Protein AF-A0AAI8QDP4-F1 (afdb_monomer_lite)

Structure (mmCIF, N/CA/C/O backbone):
data_AF-A0AAI8QDP4-F1
#
_entry.id   AF-A0AAI8QDP4-F1
#
loop_
_atom_site.group_PDB
_atom_site.id
_atom_site.type_symbol
_atom_site.label_atom_id
_atom_site.label_alt_id
_atom_site.label_comp_id
_atom_site.label_asym_id
_atom_site.label_entity_id
_atom_site.label_seq_id
_atom_site.pdbx_PDB_ins_code
_atom_site.Cartn_x
_atom_site.Cartn_y
_atom_site.Cartn_z
_atom_site.occupancy
_atom_site.B_iso_or_equiv
_atom_site.auth_seq_id
_atom_site.auth_comp_id
_atom_site.auth_asym_id
_atom_site.auth_atom_id
_atom_site.pdbx_PDB_model_num
ATOM 1 N N . MET A 1 1 ? 10.928 4.960 27.909 1.00 35.09 1 MET A N 1
ATOM 2 C CA . MET A 1 1 ? 10.388 4.854 26.537 1.00 35.09 1 MET A CA 1
ATOM 3 C C . MET A 1 1 ? 11.066 5.923 25.697 1.00 35.09 1 MET A C 1
ATOM 5 O O . MET A 1 1 ? 10.882 7.095 25.992 1.00 35.09 1 MET A O 1
ATOM 9 N N . ALA A 1 2 ? 11.935 5.541 24.761 1.00 36.19 2 ALA A N 1
ATOM 10 C CA . ALA A 1 2 ? 12.646 6.492 23.906 1.00 36.19 2 ALA A CA 1
ATOM 11 C C . ALA A 1 2 ? 11.783 6.803 22.674 1.00 36.19 2 ALA A C 1
ATOM 13 O O . ALA A 1 2 ? 11.319 5.880 22.006 1.00 36.19 2 ALA A O 1
ATOM 14 N N . ALA A 1 3 ? 11.530 8.084 22.408 1.00 37.47 3 ALA A N 1
ATOM 15 C CA . ALA A 1 3 ? 10.805 8.518 21.218 1.00 37.47 3 ALA A CA 1
ATOM 16 C C . ALA A 1 3 ? 11.598 8.169 19.936 1.00 37.47 3 ALA A C 1
ATOM 18 O O . ALA A 1 3 ? 12.832 8.191 19.969 1.00 37.47 3 ALA A O 1
ATOM 19 N N . PRO A 1 4 ? 10.929 7.856 18.808 1.00 50.53 4 PRO A N 1
ATOM 20 C CA . PRO A 1 4 ? 11.607 7.625 17.535 1.00 50.53 4 PRO A CA 1
ATOM 21 C C . PRO A 1 4 ? 12.348 8.893 17.083 1.00 50.53 4 PRO A C 1
ATOM 23 O O . PRO A 1 4 ? 11.852 10.005 17.259 1.00 50.53 4 PRO A O 1
ATOM 26 N N . ALA A 1 5 ? 13.520 8.719 16.466 1.00 48.91 5 ALA A N 1
ATOM 27 C CA . ALA A 1 5 ? 14.511 9.763 16.157 1.00 48.91 5 ALA A CA 1
ATOM 28 C C . ALA A 1 5 ? 14.041 10.920 15.236 1.00 48.91 5 ALA A C 1
ATOM 30 O O . ALA A 1 5 ? 14.834 11.795 14.899 1.00 48.91 5 ALA A O 1
ATOM 31 N N . HIS A 1 6 ? 12.767 10.949 14.834 1.00 53.16 6 HIS A N 1
ATOM 32 C CA . HIS A 1 6 ? 12.191 11.933 13.911 1.00 53.16 6 HIS A CA 1
ATOM 33 C C . HIS A 1 6 ? 10.893 12.585 14.419 1.00 53.16 6 HIS A C 1
ATOM 35 O O . HIS A 1 6 ? 10.187 13.234 13.647 1.00 53.16 6 HIS A O 1
ATOM 41 N N . ALA A 1 7 ? 10.555 12.435 15.703 1.00 47.72 7 ALA A N 1
ATOM 42 C CA . ALA A 1 7 ? 9.418 13.143 16.286 1.00 47.72 7 ALA A CA 1
ATOM 43 C C . ALA A 1 7 ? 9.753 14.635 16.456 1.00 47.72 7 ALA A C 1
ATOM 45 O O . ALA A 1 7 ? 10.638 14.995 17.231 1.00 47.72 7 ALA A O 1
ATOM 46 N N . THR A 1 8 ? 9.040 15.509 15.741 1.00 53.50 8 THR A N 1
ATOM 47 C CA . THR A 1 8 ? 9.105 16.957 15.981 1.00 53.50 8 THR A CA 1
ATOM 48 C C . THR A 1 8 ? 7.956 17.332 16.907 1.00 53.50 8 THR A C 1
ATOM 50 O O . THR A 1 8 ? 6.791 17.186 16.542 1.00 53.50 8 THR A O 1
ATOM 53 N N . TYR A 1 9 ? 8.277 17.796 18.113 1.00 47.72 9 TYR A N 1
ATOM 54 C CA . TYR A 1 9 ? 7.288 18.355 19.030 1.00 47.72 9 TYR A CA 1
ATOM 55 C C . TYR A 1 9 ? 7.018 19.811 18.651 1.00 47.72 9 TYR A C 1
ATOM 57 O O . TYR A 1 9 ? 7.929 20.638 18.667 1.00 47.72 9 TYR A O 1
ATOM 65 N N . LEU A 1 10 ? 5.767 20.127 18.313 1.00 49.19 10 LEU A N 1
ATOM 66 C CA . LEU A 1 10 ? 5.303 21.508 18.200 1.00 49.19 10 LEU A CA 1
ATOM 67 C C . LEU A 1 10 ? 4.798 21.996 19.572 1.00 49.19 10 LEU A C 1
ATOM 69 O O . LEU A 1 10 ? 4.265 21.194 20.345 1.00 49.19 10 LEU A O 1
ATOM 73 N N . PRO A 1 11 ? 4.943 23.297 19.890 1.00 45.31 11 PRO A N 1
ATOM 74 C CA . PRO A 1 11 ? 4.649 23.858 21.216 1.00 45.31 11 PRO A CA 1
ATOM 75 C C . PRO A 1 11 ? 3.182 23.720 21.663 1.00 45.31 11 PRO A C 1
ATOM 77 O O . PRO A 1 11 ? 2.884 23.904 22.837 1.00 45.31 11 PRO A O 1
ATOM 80 N N . THR A 1 12 ? 2.270 23.355 20.760 1.00 51.66 12 THR A N 1
ATOM 81 C CA . THR A 1 12 ? 0.838 23.142 21.019 1.00 51.66 12 THR A CA 1
ATOM 82 C C . THR A 1 12 ? 0.459 21.714 21.438 1.00 51.66 12 THR A C 1
ATOM 84 O O . THR A 1 12 ? -0.722 21.416 21.567 1.00 51.66 12 THR A O 1
ATOM 87 N N . GLY A 1 13 ? 1.419 20.821 21.701 1.00 49.38 13 GLY A N 1
ATOM 88 C CA . GLY A 1 13 ? 1.133 19.504 22.298 1.00 49.38 13 GLY A CA 1
ATOM 89 C C . GLY A 1 13 ? 0.627 18.432 21.325 1.00 49.38 13 GLY A C 1
ATOM 90 O O . GLY A 1 13 ? 0.383 17.298 21.730 1.00 49.38 13 GLY A O 1
ATOM 91 N N . THR A 1 14 ? 0.527 18.735 20.032 1.00 55.31 14 THR A N 1
ATOM 92 C CA . THR A 1 14 ? 0.232 17.742 18.994 1.00 55.31 14 THR A CA 1
ATOM 93 C C . THR A 1 14 ? 1.506 17.008 18.590 1.00 55.31 14 THR A C 1
ATOM 95 O O . THR A 1 14 ? 2.395 17.585 17.957 1.00 55.31 14 THR A O 1
ATOM 98 N N . LEU A 1 15 ? 1.595 15.721 18.935 1.00 54.44 15 LEU A N 1
ATOM 99 C CA . LEU A 1 15 ? 2.634 14.843 18.407 1.00 54.44 15 LEU A CA 1
ATOM 100 C C . LEU A 1 15 ? 2.342 14.573 16.926 1.00 54.44 15 LEU A C 1
ATOM 102 O O . LEU A 1 15 ? 1.339 13.937 16.604 1.00 54.44 15 LEU A O 1
ATOM 106 N N . ILE A 1 16 ? 3.220 15.044 16.038 1.00 56.22 16 ILE A N 1
ATOM 107 C CA . ILE A 1 16 ? 3.176 14.710 14.613 1.00 56.22 16 ILE A CA 1
ATOM 108 C C . ILE A 1 16 ? 4.338 13.770 14.314 1.00 56.22 16 ILE A C 1
ATOM 110 O O . ILE A 1 16 ? 5.502 14.173 14.337 1.00 56.22 16 ILE A O 1
ATOM 114 N N . ASN A 1 17 ? 4.030 12.515 13.995 1.00 56.03 17 ASN A N 1
ATOM 115 C CA . ASN A 1 17 ? 5.026 11.642 13.381 1.00 56.03 17 ASN A CA 1
ATOM 116 C C . ASN A 1 17 ? 4.987 11.883 11.871 1.00 56.03 17 ASN A C 1
ATOM 118 O O . ASN A 1 17 ? 3.956 11.644 11.239 1.00 56.03 17 ASN A O 1
ATOM 122 N N . GLN A 1 18 ? 6.096 12.370 11.303 1.00 60.00 18 GLN A N 1
ATOM 123 C CA . GLN A 1 18 ? 6.259 12.503 9.857 1.00 60.00 18 GLN A CA 1
ATOM 124 C C . GLN A 1 18 ? 7.111 11.348 9.325 1.00 60.00 18 GLN A C 1
ATOM 126 O O . GLN A 1 18 ? 8.317 11.306 9.555 1.00 60.00 18 GLN A O 1
ATOM 131 N N . TRP A 1 19 ? 6.498 10.428 8.581 1.00 60.72 19 TRP A N 1
ATOM 132 C CA . TRP A 1 19 ? 7.218 9.351 7.898 1.00 60.72 19 TRP A CA 1
ATOM 133 C C . TRP A 1 19 ? 7.392 9.700 6.423 1.00 60.72 19 TRP A C 1
ATOM 135 O O . TRP A 1 19 ? 6.410 9.966 5.733 1.00 60.72 19 TRP A O 1
ATOM 145 N N . ARG A 1 20 ? 8.631 9.700 5.923 1.00 59.62 20 ARG A N 1
ATOM 146 C CA . ARG A 1 20 ? 8.933 9.931 4.502 1.00 59.62 20 ARG A CA 1
ATOM 147 C C . ARG A 1 20 ? 9.395 8.636 3.860 1.00 59.62 20 ARG A C 1
ATOM 149 O O . ARG A 1 20 ? 10.349 8.028 4.334 1.00 59.62 20 ARG A O 1
ATOM 156 N N . CYS A 1 21 ? 8.750 8.230 2.771 1.00 55.97 21 CYS A N 1
ATOM 157 C CA . CYS A 1 21 ? 9.236 7.099 1.992 1.00 55.97 21 CYS A CA 1
ATOM 158 C C . CYS A 1 21 ? 10.393 7.557 1.085 1.00 55.97 21 CYS A C 1
ATOM 160 O O . CYS A 1 21 ? 10.179 8.419 0.228 1.00 55.97 21 CYS A O 1
ATOM 162 N N . PRO A 1 22 ? 11.605 6.986 1.209 1.00 59.81 22 PRO A N 1
ATOM 163 C CA . PRO A 1 22 ? 12.749 7.377 0.384 1.00 59.81 22 PRO A CA 1
ATOM 164 C C . PRO A 1 22 ? 12.604 6.959 -1.087 1.00 59.81 22 PRO A C 1
ATOM 166 O O . PRO A 1 22 ? 13.308 7.487 -1.941 1.00 59.81 22 PRO A O 1
ATOM 169 N N . VAL A 1 23 ? 11.688 6.031 -1.388 1.00 55.84 23 VAL A N 1
ATOM 170 C CA . VAL A 1 23 ? 11.482 5.482 -2.736 1.00 55.84 23 VAL A CA 1
ATOM 171 C C . VAL A 1 23 ? 10.416 6.272 -3.496 1.00 55.84 23 VAL A C 1
ATOM 173 O O . VAL A 1 23 ? 10.692 6.793 -4.571 1.00 55.84 23 VAL A O 1
ATOM 176 N N . CYS A 1 24 ? 9.209 6.414 -2.939 1.00 62.12 24 CYS A N 1
ATOM 177 C CA . CYS A 1 24 ? 8.104 7.100 -3.621 1.00 62.12 24 CYS A CA 1
ATOM 178 C C . CYS A 1 24 ? 7.966 8.590 -3.263 1.00 62.12 24 CYS A C 1
ATOM 180 O O . CYS A 1 24 ? 7.070 9.252 -3.771 1.00 62.12 24 CYS A O 1
ATOM 182 N N . LYS A 1 25 ? 8.835 9.127 -2.394 1.00 61.50 25 LYS A N 1
ATOM 183 C CA . LYS A 1 25 ? 8.854 10.527 -1.915 1.00 61.50 25 LYS A CA 1
ATOM 184 C C . LYS A 1 25 ? 7.589 11.020 -1.198 1.00 61.50 25 LYS A C 1
ATOM 186 O O . LYS A 1 25 ? 7.559 12.172 -0.768 1.00 61.50 25 LYS A O 1
ATOM 191 N N . ASN A 1 26 ? 6.591 10.164 -0.992 1.00 51.00 26 ASN A N 1
ATOM 192 C CA . ASN A 1 26 ? 5.413 10.507 -0.202 1.00 51.00 26 ASN A CA 1
ATOM 193 C C . ASN A 1 26 ? 5.774 10.724 1.273 1.00 51.00 26 ASN A C 1
ATOM 195 O O . ASN A 1 26 ? 6.668 10.066 1.820 1.00 51.00 26 ASN A O 1
ATOM 199 N N . SER A 1 27 ? 5.047 11.636 1.919 1.00 54.97 27 SER A N 1
ATOM 200 C CA . SER A 1 27 ? 5.160 11.917 3.350 1.00 54.97 27 SER A CA 1
ATOM 201 C C . SER A 1 27 ? 3.821 11.741 4.051 1.00 54.97 27 SER A C 1
ATOM 203 O O . SER A 1 27 ? 2.824 12.305 3.610 1.00 54.97 27 SER A O 1
ATOM 205 N N . TRP A 1 28 ? 3.831 11.030 5.172 1.00 59.31 28 TRP A N 1
ATOM 206 C CA . TRP A 1 28 ? 2.661 10.760 6.006 1.00 59.31 28 TRP A CA 1
ATOM 207 C C . TRP A 1 28 ? 2.773 11.545 7.299 1.00 59.31 28 TRP A C 1
ATOM 209 O O . TRP A 1 28 ? 3.847 11.562 7.897 1.00 59.31 28 TRP A O 1
ATOM 219 N N . GLN A 1 29 ? 1.684 12.181 7.719 1.00 59.72 29 GLN A N 1
ATOM 220 C CA . GLN A 1 29 ? 1.579 12.864 9.005 1.00 59.72 29 GLN A CA 1
ATOM 221 C C . GLN A 1 29 ? 0.522 12.135 9.830 1.00 59.72 29 GLN A C 1
ATOM 223 O O . GLN A 1 29 ? -0.593 11.941 9.356 1.00 59.72 29 GLN A O 1
ATOM 228 N N . THR A 1 30 ? 0.857 11.717 11.047 1.00 55.28 30 THR A N 1
ATOM 229 C CA . THR A 1 30 ? -0.148 11.246 12.010 1.00 55.28 30 THR A CA 1
ATOM 230 C C . THR A 1 30 ? -0.267 12.286 13.112 1.00 55.28 30 THR A C 1
ATOM 232 O O . THR A 1 30 ? 0.720 12.497 13.817 1.00 55.28 30 THR A O 1
ATOM 235 N N . SER A 1 31 ? -1.427 12.926 13.258 1.00 54.66 31 SER A N 1
ATOM 236 C CA . SER A 1 31 ? -1.755 13.730 14.438 1.00 54.66 31 SER A CA 1
ATOM 237 C C . SER A 1 31 ? -2.416 12.850 15.503 1.00 54.66 31 SER A C 1
ATOM 239 O O . SER A 1 31 ? -3.024 11.826 15.194 1.00 54.66 31 SER A O 1
ATOM 241 N N . ALA A 1 32 ? -2.264 13.233 16.769 1.00 50.91 32 ALA A N 1
ATOM 242 C CA . ALA A 1 32 ? -2.901 12.579 17.912 1.00 50.91 32 ALA A CA 1
ATOM 243 C C . ALA A 1 32 ? -4.228 13.256 18.321 1.00 50.91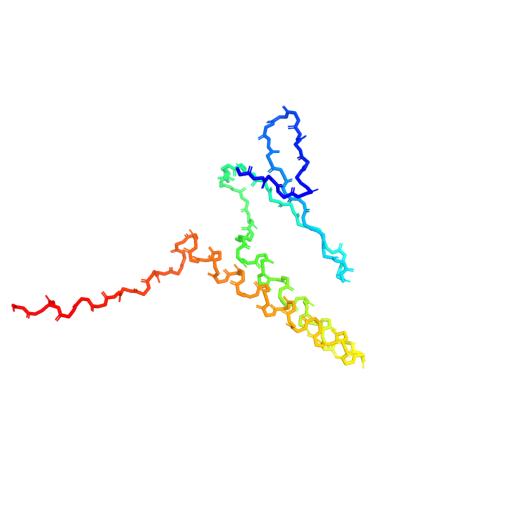 32 ALA A C 1
ATOM 245 O O . ALA A 1 32 ? -4.616 13.178 19.484 1.00 50.91 32 ALA A O 1
ATOM 246 N N . GLU A 1 33 ? -4.901 13.967 17.409 1.00 53.00 33 GLU A N 1
ATOM 247 C CA . GLU A 1 33 ? -6.199 14.577 17.724 1.00 53.00 33 GLU A CA 1
ATOM 248 C C . GLU A 1 33 ? -7.318 13.521 17.711 1.00 53.00 33 GLU A C 1
ATOM 250 O O . GLU A 1 33 ? -7.323 12.652 16.834 1.00 53.00 33 GLU A O 1
ATOM 255 N N . PRO A 1 34 ? -8.281 13.573 18.653 1.00 48.38 34 PRO A N 1
ATOM 256 C CA . PRO A 1 34 ? -9.500 12.786 18.543 1.00 48.38 34 PRO A CA 1
ATOM 257 C C . PRO A 1 34 ? -10.267 13.280 17.314 1.00 48.38 34 PRO A C 1
ATOM 259 O O . PRO A 1 34 ? -10.617 14.456 17.228 1.00 48.38 34 PRO A O 1
ATOM 262 N N . ALA A 1 35 ? -10.477 12.390 16.345 1.00 53.22 35 ALA A N 1
ATOM 263 C CA . ALA A 1 35 ? -11.135 12.711 15.087 1.00 53.22 35 ALA A CA 1
ATOM 264 C C . ALA A 1 35 ? -12.496 13.385 15.342 1.00 53.22 35 ALA A C 1
ATOM 266 O O . ALA A 1 35 ? -13.413 12.761 15.876 1.00 53.22 35 ALA A O 1
ATOM 267 N N . ASN A 1 36 ? -12.629 14.661 14.968 1.00 51.41 36 ASN A N 1
ATOM 268 C CA . ASN A 1 36 ? -13.928 15.315 14.897 1.00 51.41 36 ASN A CA 1
ATOM 269 C C . ASN A 1 36 ? -14.596 14.895 13.583 1.00 51.41 36 ASN A C 1
ATOM 271 O O . ASN A 1 36 ? -14.168 15.270 12.490 1.00 51.41 36 ASN A O 1
ATOM 275 N N . SER A 1 37 ? -15.609 14.050 13.722 1.00 54.94 37 SER A N 1
ATOM 276 C CA . SER A 1 37 ? -16.386 13.418 12.664 1.00 54.94 37 SER A CA 1
ATOM 277 C C . SER A 1 37 ? -17.178 14.430 11.835 1.00 54.94 37 SER A C 1
ATOM 279 O O . SER A 1 37 ? -18.301 14.735 12.203 1.00 54.94 37 SER A O 1
ATOM 281 N N . THR A 1 38 ? -16.639 14.911 10.712 1.00 47.81 38 THR A N 1
ATOM 282 C CA . THR A 1 38 ? -17.408 15.338 9.518 1.00 47.81 38 THR A CA 1
ATOM 283 C C . THR A 1 38 ? -16.450 15.749 8.402 1.00 47.81 38 THR A C 1
ATOM 285 O O . THR A 1 38 ? -16.357 16.916 8.034 1.00 47.81 38 THR A O 1
ATOM 288 N N . ASP A 1 39 ? -15.735 14.789 7.839 1.00 45.34 39 ASP A N 1
ATOM 289 C CA . ASP A 1 39 ? -15.309 14.899 6.452 1.00 45.34 39 ASP A CA 1
ATOM 290 C C . ASP A 1 39 ? -15.258 13.485 5.890 1.00 45.34 39 ASP A C 1
ATOM 292 O O . ASP A 1 39 ? -15.078 12.522 6.636 1.00 45.34 39 ASP A O 1
ATOM 296 N N . SER A 1 40 ? -15.431 13.352 4.587 1.00 49.66 40 SER A N 1
ATOM 297 C CA . SER A 1 40 ? -15.186 12.135 3.811 1.00 49.66 40 SER A CA 1
ATOM 298 C C . SER A 1 40 ? -13.698 11.730 3.838 1.00 49.66 40 SER A C 1
ATOM 300 O O . SER A 1 40 ? -13.083 11.488 2.802 1.00 49.66 40 SER A O 1
ATOM 302 N N . GLN A 1 41 ? -13.086 11.699 5.024 1.00 60.03 41 GLN A N 1
ATOM 303 C CA . GLN A 1 41 ? -11.767 11.146 5.249 1.00 60.03 41 GLN A CA 1
ATOM 304 C C . GLN A 1 41 ? -11.860 9.638 5.086 1.00 60.03 41 GLN A C 1
ATOM 306 O O . GLN A 1 41 ? -12.550 8.950 5.839 1.00 60.03 41 GLN A O 1
ATOM 311 N N . LEU A 1 42 ? -11.142 9.138 4.084 1.00 62.94 42 LEU 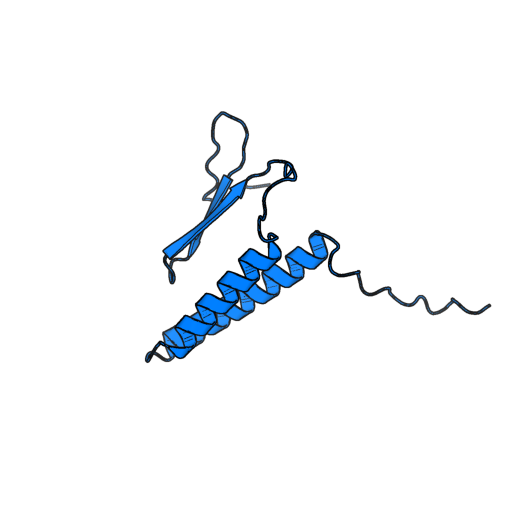A N 1
ATOM 312 C CA . LEU A 1 42 ? -10.786 7.732 4.001 1.00 62.94 42 LEU A CA 1
ATOM 313 C C . LEU A 1 42 ? -10.240 7.286 5.358 1.00 62.94 42 LEU A C 1
ATOM 315 O O . LEU A 1 42 ? -9.475 8.012 6.001 1.00 62.94 42 LEU A O 1
ATOM 319 N N . SER A 1 43 ? -10.647 6.099 5.801 1.00 83.62 43 SER A N 1
ATOM 320 C CA . SER A 1 43 ? -10.151 5.568 7.064 1.00 83.62 43 SER A CA 1
ATOM 321 C C . SER A 1 43 ? -8.625 5.445 7.018 1.00 83.62 43 SER A C 1
ATOM 323 O O . SER A 1 43 ? -7.990 5.395 5.955 1.00 83.62 43 SER A O 1
ATOM 325 N N . ARG A 1 44 ? -7.989 5.383 8.189 1.00 84.50 44 ARG A N 1
ATOM 326 C CA . ARG A 1 44 ? -6.534 5.224 8.252 1.00 84.50 44 ARG A CA 1
ATOM 327 C C . ARG A 1 44 ? -6.073 3.960 7.518 1.00 84.50 44 ARG A C 1
ATOM 329 O O . ARG A 1 44 ? -5.022 3.986 6.880 1.00 84.50 44 ARG A O 1
ATOM 336 N N . SER A 1 45 ? -6.854 2.884 7.563 1.00 85.94 45 SER A N 1
ATOM 337 C CA . SER A 1 45 ? -6.565 1.650 6.835 1.00 85.94 45 SER A CA 1
ATOM 338 C C . SER A 1 45 ? -6.751 1.801 5.319 1.00 85.94 45 SER A C 1
ATOM 340 O O . SER A 1 45 ? -5.928 1.289 4.557 1.00 85.94 45 SER A O 1
ATOM 342 N N . ASP A 1 46 ? -7.725 2.586 4.854 1.00 87.94 46 ASP A N 1
ATOM 343 C CA . ASP A 1 46 ? -7.891 2.914 3.429 1.00 87.94 46 ASP A CA 1
ATOM 344 C C . ASP A 1 46 ? -6.693 3.686 2.861 1.00 87.94 46 ASP A C 1
ATOM 346 O O . ASP A 1 46 ? -6.220 3.394 1.759 1.00 87.94 46 ASP A O 1
ATOM 350 N N . HIS A 1 47 ? -6.137 4.633 3.620 1.00 87.06 47 HIS A N 1
ATOM 351 C CA . HIS A 1 47 ? -4.910 5.330 3.223 1.00 87.06 47 HIS A CA 1
ATOM 352 C C . HIS A 1 47 ? -3.718 4.373 3.072 1.00 87.06 47 HIS A C 1
ATOM 354 O O . HIS A 1 47 ? -2.934 4.490 2.126 1.00 87.06 47 HIS A O 1
ATOM 360 N N . LEU A 1 48 ? -3.590 3.395 3.972 1.00 90.12 48 LEU A N 1
ATOM 361 C CA . LEU A 1 48 ? -2.544 2.372 3.904 1.00 90.12 48 LEU A CA 1
ATOM 362 C C . LEU A 1 48 ? -2.742 1.454 2.682 1.00 90.12 48 LEU A C 1
ATOM 364 O O . LEU A 1 48 ? -1.781 1.172 1.965 1.00 90.12 48 LEU A O 1
ATOM 368 N N . ARG A 1 49 ? -3.986 1.072 2.365 1.00 92.25 49 ARG A N 1
ATOM 369 C CA . ARG A 1 49 ? -4.323 0.313 1.144 1.00 92.25 49 ARG A CA 1
ATOM 370 C C . ARG A 1 49 ? -4.007 1.081 -0.133 1.00 92.25 49 ARG A C 1
ATOM 372 O O . ARG A 1 49 ? -3.473 0.504 -1.080 1.00 92.25 49 ARG A O 1
ATOM 379 N N . ASN A 1 50 ? -4.280 2.383 -0.160 1.00 91.19 50 ASN A N 1
ATOM 380 C CA . ASN A 1 50 ? -3.942 3.237 -1.296 1.00 91.19 50 ASN A CA 1
ATOM 381 C C . ASN A 1 50 ? -2.421 3.239 -1.562 1.00 91.19 50 ASN A C 1
ATOM 383 O O . ASN A 1 50 ? -1.983 3.089 -2.704 1.00 91.19 50 ASN A O 1
ATOM 387 N N . ASN A 1 51 ? -1.608 3.281 -0.502 1.00 88.81 51 ASN A N 1
ATOM 388 C CA . ASN A 1 51 ? -0.151 3.182 -0.618 1.00 88.81 51 ASN A CA 1
ATOM 389 C C . ASN A 1 51 ? 0.324 1.857 -1.174 1.00 88.81 51 ASN A C 1
ATOM 391 O O . ASN A 1 51 ? 1.222 1.842 -2.020 1.00 88.81 51 ASN A O 1
ATOM 395 N N . ALA A 1 52 ? -0.280 0.762 -0.716 1.00 93.12 52 ALA A N 1
ATOM 396 C CA . ALA A 1 52 ? -0.004 -0.544 -1.280 1.00 93.12 52 ALA A CA 1
ATOM 397 C C . ALA A 1 52 ? -0.283 -0.549 -2.787 1.00 93.12 52 ALA A C 1
ATOM 399 O O . ALA A 1 52 ? 0.606 -0.885 -3.568 1.00 93.12 52 ALA A O 1
ATOM 400 N N . GLY A 1 53 ? -1.462 -0.072 -3.198 1.00 89.56 53 GLY A N 1
ATOM 401 C CA . GLY A 1 53 ? -1.846 0.040 -4.606 1.00 89.56 53 GLY A CA 1
ATOM 402 C C . GLY A 1 53 ? -0.839 0.836 -5.438 1.00 89.56 53 GLY A C 1
ATOM 403 O O . GLY A 1 53 ? -0.400 0.368 -6.484 1.00 89.56 53 GLY A O 1
ATOM 404 N N . HIS A 1 54 ? -0.389 1.995 -4.954 1.00 92.25 54 HIS A N 1
ATOM 405 C CA . HIS A 1 54 ? 0.635 2.783 -5.647 1.00 92.25 54 HIS A CA 1
ATOM 406 C C . HIS A 1 54 ? 1.980 2.059 -5.770 1.00 92.25 54 HIS A C 1
ATOM 408 O O . HIS A 1 54 ? 2.609 2.124 -6.828 1.00 92.25 54 HIS A O 1
ATOM 414 N N . CYS A 1 55 ? 2.425 1.354 -4.726 1.00 89.25 55 CYS A N 1
ATOM 415 C CA . CYS A 1 55 ? 3.661 0.571 -4.786 1.00 89.25 55 CYS A CA 1
ATOM 416 C C . CYS A 1 55 ? 3.563 -0.535 -5.842 1.00 89.25 55 CYS A C 1
ATOM 418 O O . CYS A 1 55 ? 4.493 -0.705 -6.627 1.00 89.25 55 CYS A O 1
ATOM 420 N N . LEU A 1 56 ? 2.423 -1.225 -5.910 1.00 89.69 56 LEU A N 1
ATOM 421 C CA . LEU A 1 56 ? 2.173 -2.270 -6.901 1.00 89.69 56 LEU A CA 1
ATOM 422 C C . LEU A 1 56 ? 2.062 -1.690 -8.320 1.00 89.69 56 LEU A C 1
ATOM 424 O O . LEU A 1 56 ? 2.606 -2.262 -9.257 1.00 89.69 56 LEU A O 1
ATOM 428 N N . THR A 1 57 ? 1.450 -0.521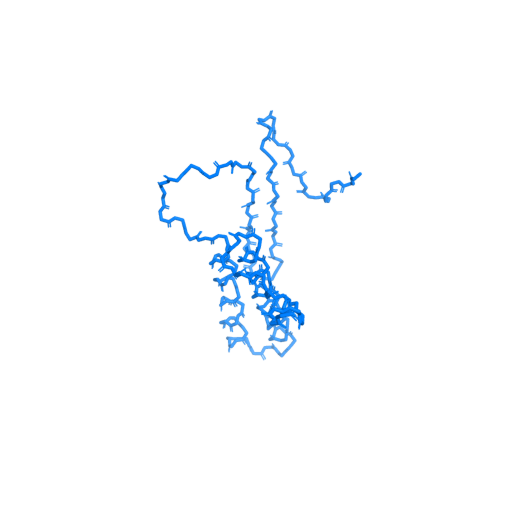 -8.515 1.00 91.62 57 THR A N 1
ATOM 429 C CA . THR A 1 57 ? 1.448 0.147 -9.831 1.00 91.62 57 THR A CA 1
ATOM 430 C C . THR A 1 57 ? 2.869 0.477 -10.295 1.00 91.62 57 THR A C 1
ATOM 432 O O . THR A 1 57 ? 3.225 0.211 -11.443 1.00 91.62 57 THR A O 1
ATOM 435 N N . LEU A 1 58 ? 3.712 1.009 -9.402 1.00 91.56 58 LEU A N 1
ATOM 436 C CA . LEU A 1 58 ? 5.116 1.295 -9.711 1.00 91.56 58 LEU A CA 1
ATOM 437 C C . LEU A 1 58 ? 5.928 0.014 -9.960 1.00 91.56 58 LEU A C 1
ATOM 439 O O . LEU A 1 58 ? 6.813 0.016 -10.814 1.00 91.56 58 LEU A O 1
ATOM 443 N N . GLU A 1 59 ? 5.634 -1.075 -9.240 1.00 92.69 59 GLU A N 1
ATOM 444 C CA . GLU A 1 59 ? 6.241 -2.396 -9.459 1.00 92.69 59 GLU A CA 1
ATOM 445 C C . GLU A 1 59 ? 6.016 -2.857 -10.905 1.00 92.69 59 GLU A C 1
ATOM 447 O O . GLU A 1 59 ? 6.959 -3.279 -11.572 1.00 92.69 59 GLU A O 1
ATOM 452 N N . HIS A 1 60 ? 4.789 -2.731 -11.414 1.00 89.25 60 HIS A N 1
ATOM 453 C CA . HIS A 1 60 ? 4.461 -3.117 -12.788 1.00 89.25 60 HIS A CA 1
ATOM 454 C C . HIS A 1 60 ? 5.095 -2.184 -13.830 1.00 89.25 60 HIS A C 1
ATOM 456 O O . HIS A 1 60 ? 5.379 -2.614 -14.946 1.00 89.25 60 HIS A O 1
ATOM 462 N N . ALA A 1 61 ? 5.329 -0.917 -13.478 1.00 92.56 61 ALA A N 1
ATOM 463 C CA . ALA A 1 61 ? 5.892 0.082 -14.382 1.00 92.56 61 ALA A CA 1
ATOM 464 C C . ALA A 1 61 ? 7.430 0.050 -14.474 1.00 92.56 61 ALA A C 1
ATOM 466 O O . ALA A 1 61 ? 7.994 0.626 -15.405 1.00 92.56 61 ALA A O 1
ATOM 467 N N . THR A 1 62 ? 8.128 -0.580 -13.521 1.00 91.88 62 THR A N 1
ATOM 468 C CA . THR A 1 62 ? 9.597 -0.563 -13.488 1.00 91.88 62 THR A CA 1
ATOM 469 C C . THR A 1 62 ? 10.237 -1.709 -14.278 1.00 91.88 62 THR A C 1
ATOM 471 O O . THR A 1 62 ? 9.913 -2.890 -14.116 1.00 91.88 62 THR A O 1
ATOM 474 N N . ALA A 1 63 ? 11.227 -1.357 -15.101 1.00 92.38 63 ALA A N 1
ATOM 475 C CA . ALA A 1 63 ? 12.053 -2.315 -15.835 1.00 92.38 63 ALA A CA 1
ATOM 476 C C . ALA A 1 63 ? 13.153 -2.952 -14.963 1.00 92.38 63 ALA A C 1
ATOM 478 O O . ALA A 1 63 ? 13.669 -4.007 -15.317 1.00 92.38 63 ALA A O 1
ATOM 479 N N . ASP A 1 64 ? 13.498 -2.341 -13.825 1.00 96.00 64 ASP A N 1
ATO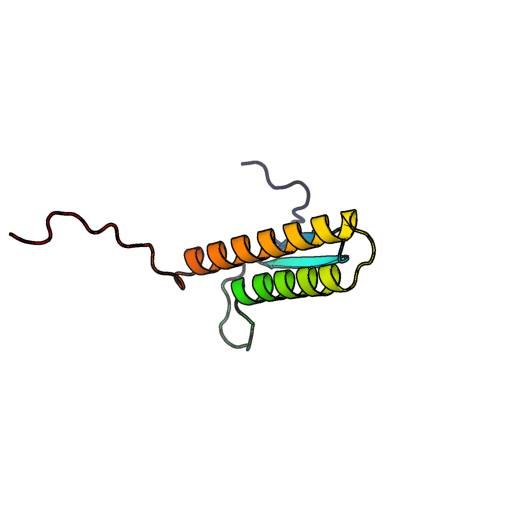M 480 C CA . ASP A 1 64 ? 14.546 -2.840 -12.931 1.00 96.00 64 ASP A CA 1
ATOM 481 C C . ASP A 1 64 ? 13.999 -3.875 -11.937 1.00 96.00 64 ASP A C 1
ATOM 483 O O . ASP A 1 64 ? 13.129 -3.577 -11.115 1.00 96.00 64 ASP A O 1
ATOM 487 N N . ASP A 1 65 ? 14.543 -5.091 -11.980 1.00 94.69 65 ASP A N 1
ATOM 488 C CA . ASP A 1 65 ? 14.086 -6.215 -11.159 1.00 94.69 65 ASP A CA 1
ATOM 489 C C . ASP A 1 65 ? 14.355 -6.013 -9.660 1.00 94.69 65 ASP A C 1
ATOM 491 O O . ASP A 1 65 ? 13.587 -6.499 -8.821 1.00 94.69 65 ASP A O 1
ATOM 495 N N . ALA A 1 66 ? 15.423 -5.297 -9.293 1.00 94.19 66 ALA A N 1
ATOM 496 C CA . ALA A 1 66 ? 15.706 -4.989 -7.892 1.00 94.19 66 ALA A CA 1
ATOM 497 C C . ALA A 1 66 ? 14.654 -4.019 -7.329 1.00 94.19 66 ALA A C 1
ATOM 499 O O . ALA A 1 66 ? 14.046 -4.287 -6.288 1.00 94.19 66 ALA A O 1
ATOM 500 N N . THR A 1 67 ? 14.370 -2.945 -8.064 1.00 92.00 67 THR A N 1
ATOM 501 C CA . THR A 1 67 ? 13.320 -1.970 -7.751 1.00 92.00 67 THR A CA 1
ATOM 502 C C . THR A 1 67 ? 11.943 -2.624 -7.739 1.00 92.00 67 THR A C 1
ATOM 504 O O . THR A 1 67 ? 11.153 -2.351 -6.839 1.00 92.00 67 THR A O 1
ATOM 507 N N . ARG A 1 68 ? 11.665 -3.550 -8.665 1.00 95.69 68 ARG A N 1
ATOM 508 C CA . ARG A 1 68 ? 10.415 -4.321 -8.681 1.00 95.69 68 ARG A CA 1
ATOM 509 C C . ARG A 1 68 ? 10.215 -5.081 -7.371 1.00 95.69 68 ARG A C 1
ATOM 511 O O . ARG A 1 68 ? 9.201 -4.913 -6.700 1.00 95.69 68 ARG A O 1
ATOM 518 N N . LYS A 1 69 ? 11.226 -5.844 -6.940 1.00 94.88 69 LYS A N 1
ATOM 519 C CA . LYS A 1 69 ? 11.190 -6.590 -5.667 1.00 94.88 69 LYS A CA 1
ATOM 520 C C . LYS A 1 69 ? 11.038 -5.670 -4.454 1.00 94.88 69 LYS A C 1
ATOM 522 O O . LYS A 1 69 ? 10.313 -6.015 -3.523 1.00 94.88 69 LYS A O 1
ATOM 527 N N . GLN A 1 70 ? 11.706 -4.518 -4.453 1.00 93.44 70 GLN A N 1
ATOM 528 C CA . GLN A 1 70 ? 11.589 -3.508 -3.397 1.00 93.44 70 GLN A CA 1
ATOM 529 C C . GLN A 1 70 ? 10.151 -2.971 -3.297 1.00 93.44 70 GLN A C 1
ATOM 531 O O . GLN A 1 70 ? 9.576 -2.943 -2.209 1.00 93.44 70 GLN A O 1
ATOM 536 N N . LEU A 1 71 ? 9.569 -2.564 -4.427 1.00 91.81 71 LEU A N 1
ATOM 537 C CA . LEU A 1 71 ? 8.215 -2.015 -4.503 1.00 91.81 71 LEU A CA 1
ATOM 538 C C . LEU A 1 71 ? 7.166 -3.048 -4.096 1.00 91.81 71 LEU A C 1
ATOM 540 O O . LEU A 1 71 ? 6.270 -2.713 -3.325 1.00 91.81 71 LEU A O 1
ATOM 544 N N . ARG A 1 72 ? 7.338 -4.309 -4.511 1.00 95.06 72 ARG A N 1
ATOM 545 C CA . ARG A 1 72 ? 6.470 -5.409 -4.082 1.00 95.06 72 ARG A CA 1
ATOM 546 C C . ARG A 1 72 ? 6.464 -5.579 -2.566 1.00 95.06 72 ARG A C 1
ATOM 548 O O . ARG A 1 72 ? 5.409 -5.514 -1.948 1.00 95.06 72 ARG A O 1
ATOM 555 N N . ARG A 1 73 ? 7.649 -5.700 -1.955 1.00 94.12 73 ARG A N 1
ATOM 556 C CA . ARG A 1 73 ? 7.791 -5.834 -0.492 1.00 94.12 73 ARG A CA 1
ATOM 557 C C . ARG A 1 73 ? 7.167 -4.663 0.255 1.00 94.12 73 ARG A C 1
ATOM 559 O O . ARG A 1 73 ? 6.579 -4.847 1.313 1.00 94.12 73 ARG A O 1
ATOM 566 N N . MET A 1 74 ? 7.314 -3.458 -0.286 1.00 92.50 74 MET A N 1
ATOM 567 C CA . MET A 1 74 ? 6.723 -2.263 0.301 1.00 92.50 74 MET A CA 1
ATOM 568 C C . MET A 1 74 ? 5.194 -2.273 0.179 1.00 92.50 74 MET A C 1
ATOM 570 O O . MET A 1 74 ? 4.518 -1.918 1.139 1.00 92.50 74 MET A O 1
ATOM 574 N N . GLY A 1 75 ? 4.650 -2.724 -0.955 1.00 91.88 75 GLY A N 1
ATOM 575 C CA . GLY A 1 75 ? 3.214 -2.939 -1.133 1.00 91.88 75 GLY A CA 1
ATOM 576 C C . GLY A 1 75 ? 2.650 -3.946 -0.132 1.00 91.88 75 GLY A C 1
ATOM 577 O O . GLY A 1 75 ? 1.699 -3.628 0.579 1.00 91.88 75 GLY A O 1
ATOM 578 N N . ASP A 1 76 ? 3.293 -5.108 -0.006 1.00 94.50 76 ASP A N 1
ATOM 579 C CA . ASP A 1 76 ? 2.905 -6.153 0.948 1.00 94.50 76 ASP A CA 1
ATOM 580 C C . ASP A 1 76 ? 2.963 -5.637 2.404 1.00 94.50 76 ASP A C 1
ATOM 582 O O . ASP A 1 76 ? 2.051 -5.878 3.196 1.00 94.50 76 ASP A O 1
ATOM 586 N N . ALA A 1 77 ? 3.993 -4.855 2.757 1.00 92.75 77 ALA A N 1
ATOM 587 C CA . ALA A 1 77 ? 4.109 -4.244 4.082 1.00 92.75 77 ALA A CA 1
ATOM 588 C C . ALA A 1 77 ? 2.968 -3.253 4.374 1.00 92.75 77 ALA A C 1
ATOM 590 O O . ALA A 1 77 ? 2.418 -3.255 5.476 1.00 92.75 77 ALA A O 1
ATOM 591 N N . TRP A 1 78 ? 2.582 -2.427 3.396 1.00 93.31 78 TRP A N 1
ATOM 592 C CA . TRP A 1 78 ? 1.456 -1.502 3.542 1.00 93.31 78 TRP A CA 1
ATOM 593 C C . TRP A 1 78 ? 0.116 -2.222 3.715 1.00 93.31 78 TRP A C 1
ATOM 595 O O . TRP A 1 78 ? -0.704 -1.764 4.511 1.00 93.31 78 TRP A O 1
ATOM 605 N N . LEU A 1 79 ? -0.095 -3.352 3.032 1.00 93.88 79 LEU A N 1
ATOM 606 C CA . LEU A 1 79 ? -1.293 -4.176 3.229 1.00 93.88 79 LEU A CA 1
ATOM 607 C C . LEU A 1 79 ? -1.356 -4.741 4.649 1.00 93.88 79 LEU A C 1
ATOM 609 O O . LEU A 1 79 ? -2.375 -4.585 5.314 1.00 93.88 79 LEU A O 1
ATOM 613 N N . SER A 1 80 ? -0.253 -5.296 5.153 1.00 93.12 80 SER A N 1
ATOM 614 C CA . SER A 1 80 ? -0.191 -5.813 6.527 1.00 93.12 80 SER A CA 1
ATOM 615 C C . SER A 1 80 ? -0.444 -4.721 7.580 1.00 93.12 80 SER A C 1
ATOM 617 O O . SER A 1 80 ? -1.131 -4.943 8.581 1.00 93.12 80 SER A O 1
ATOM 619 N N . LEU A 1 81 ? 0.055 -3.504 7.338 1.00 90.56 81 LEU A N 1
ATOM 620 C CA . LEU A 1 81 ? -0.248 -2.334 8.168 1.00 90.56 81 LEU A CA 1
ATOM 621 C C . LEU A 1 81 ? -1.737 -1.971 8.124 1.00 90.56 81 LEU A C 1
ATOM 623 O O . LEU A 1 81 ? -2.301 -1.643 9.165 1.00 90.56 81 LEU A O 1
ATOM 627 N N . ALA A 1 82 ? -2.374 -2.026 6.952 1.00 89.69 82 ALA A N 1
ATOM 628 C CA . ALA A 1 82 ? -3.802 -1.748 6.815 1.00 89.69 82 ALA A CA 1
ATOM 629 C C . ALA A 1 82 ? -4.664 -2.770 7.570 1.00 89.69 82 ALA A C 1
ATOM 631 O O . ALA A 1 82 ? -5.575 -2.376 8.290 1.00 89.69 82 ALA A O 1
ATOM 632 N N . GLU A 1 83 ? -4.336 -4.059 7.465 1.00 87.00 83 GLU A N 1
ATOM 633 C CA . GLU A 1 83 ? -5.001 -5.135 8.214 1.00 87.00 83 GLU A CA 1
ATOM 634 C C . GLU A 1 83 ? -4.852 -4.943 9.726 1.00 87.00 83 GLU A C 1
ATOM 636 O O . GLU A 1 83 ? -5.816 -5.061 10.481 1.00 87.00 83 GLU A O 1
ATOM 641 N N . THR A 1 84 ? -3.648 -4.578 10.175 1.00 88.94 84 THR A N 1
ATOM 642 C CA . THR A 1 84 ? -3.398 -4.266 11.589 1.00 88.94 84 THR A CA 1
ATOM 643 C C . THR A 1 84 ? -4.223 -3.063 12.039 1.00 88.94 84 THR A C 1
ATOM 645 O O . THR A 1 84 ? -4.757 -3.063 13.145 1.00 88.94 84 THR A O 1
ATOM 648 N N . GLN A 1 85 ? -4.351 -2.041 11.191 1.00 87.62 85 GLN A N 1
ATOM 649 C CA . GLN A 1 85 ? -5.151 -0.860 11.492 1.00 87.62 85 GLN A CA 1
ATOM 650 C C . GLN A 1 85 ? -6.641 -1.204 11.604 1.00 87.62 85 GLN A C 1
ATOM 652 O O . GLN A 1 85 ? -7.272 -0.784 12.566 1.00 87.62 85 GLN A O 1
ATOM 657 N N . ASP A 1 86 ? -7.180 -2.038 10.711 1.00 86.19 86 ASP A N 1
ATOM 658 C CA . ASP A 1 86 ? -8.566 -2.513 10.823 1.00 86.19 86 ASP A CA 1
ATOM 659 C C . ASP A 1 86 ? -8.809 -3.318 12.101 1.00 86.19 86 ASP A C 1
ATOM 661 O O . ASP A 1 86 ? -9.889 -3.241 12.688 1.00 86.19 86 ASP A O 1
ATOM 665 N N . TRP A 1 87 ? -7.825 -4.106 12.539 1.00 88.44 87 TRP A N 1
ATOM 666 C CA . TRP A 1 87 ? -7.907 -4.818 13.812 1.00 88.44 87 TRP A CA 1
ATOM 667 C C . TRP A 1 87 ? -7.905 -3.852 15.006 1.00 88.44 87 TRP A C 1
ATOM 669 O O . TRP A 1 87 ? -8.727 -3.998 15.909 1.00 88.44 87 TRP A O 1
ATOM 679 N N . LEU A 1 88 ? -7.031 -2.838 14.995 1.00 85.75 88 LEU A N 1
ATOM 680 C CA . LEU A 1 88 ? -6.964 -1.810 16.042 1.00 85.75 88 LEU A CA 1
ATOM 681 C C . LEU A 1 88 ? -8.238 -0.961 16.115 1.00 85.75 88 LEU A C 1
ATOM 683 O O . LEU A 1 88 ? -8.678 -0.615 17.209 1.00 85.75 88 LEU A O 1
ATOM 687 N N . ASP A 1 89 ? -8.837 -0.666 14.963 1.00 85.75 89 ASP A N 1
ATOM 688 C CA . ASP A 1 89 ? -10.068 0.118 14.854 1.00 85.75 89 ASP A CA 1
ATOM 689 C C . ASP A 1 89 ? -11.328 -0.731 15.123 1.00 85.75 89 ASP A C 1
ATOM 691 O O . ASP A 1 89 ? -12.445 -0.217 15.115 1.00 85.75 89 ASP A O 1
ATOM 695 N N . GLY A 1 90 ? -11.169 -2.038 15.370 1.00 84.19 90 GLY A N 1
ATOM 696 C CA . GLY A 1 90 ? -12.272 -2.967 15.627 1.00 84.19 90 GLY A CA 1
ATOM 697 C C . GLY A 1 90 ? -13.119 -3.301 14.394 1.00 84.19 90 GLY A C 1
ATOM 698 O O . GLY A 1 90 ? -14.162 -3.939 14.529 1.00 84.19 90 GLY A O 1
ATOM 699 N N . ALA A 1 91 ? -12.680 -2.906 13.196 1.00 85.31 91 ALA A N 1
ATOM 700 C CA . ALA A 1 91 ? -13.333 -3.232 11.931 1.00 85.31 91 ALA A CA 1
ATOM 701 C C . ALA A 1 91 ? -13.200 -4.724 11.579 1.00 85.31 91 ALA A C 1
ATOM 703 O O . ALA A 1 91 ? -14.085 -5.291 10.939 1.00 85.31 91 ALA A O 1
ATOM 704 N N . THR A 1 92 ? -12.122 -5.375 12.033 1.00 78.75 92 THR A N 1
ATOM 705 C CA . THR A 1 92 ? -11.973 -6.836 11.959 1.00 78.75 92 THR A CA 1
ATOM 706 C C . THR A 1 92 ? -12.206 -7.448 13.341 1.00 78.75 92 THR A C 1
ATOM 708 O O . THR A 1 92 ? -11.422 -7.179 14.256 1.00 78.75 92 THR A O 1
ATOM 711 N N . PRO A 1 93 ? -13.244 -8.283 13.536 1.00 68.19 93 PRO A N 1
ATOM 712 C CA . PRO A 1 93 ? -13.457 -8.946 14.814 1.00 68.19 93 PRO A CA 1
ATOM 713 C C . PRO A 1 93 ? -12.279 -9.875 15.122 1.00 68.19 93 PRO A C 1
ATOM 715 O O . PRO A 1 93 ? -11.812 -10.615 14.253 1.00 68.19 93 PRO A O 1
ATOM 718 N N . ALA A 1 94 ? -11.804 -9.862 16.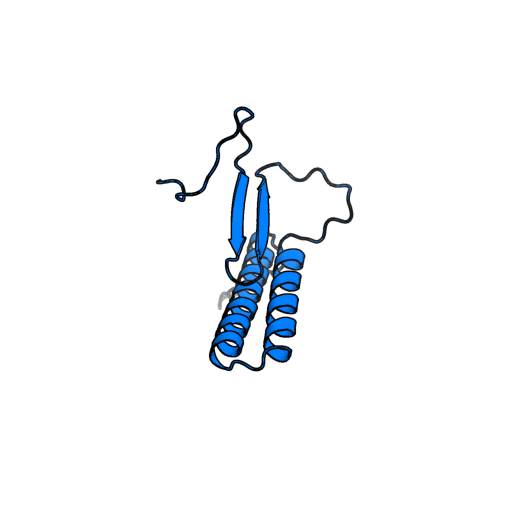370 1.00 65.00 94 ALA A N 1
ATOM 719 C CA . ALA A 1 94 ? -10.854 -10.868 16.827 1.00 65.00 94 ALA A CA 1
ATOM 720 C C . ALA A 1 94 ? -11.476 -12.250 16.596 1.00 65.00 94 ALA A C 1
ATOM 722 O O . ALA A 1 94 ? -12.630 -12.469 16.977 1.00 65.00 94 ALA A O 1
ATOM 723 N N . LEU A 1 95 ? -10.732 -13.165 15.964 1.00 65.56 95 LEU A N 1
ATOM 724 C CA . LEU A 1 95 ? -11.155 -14.557 15.831 1.00 65.56 95 LEU A CA 1
ATOM 725 C C . LEU A 1 95 ? -11.532 -15.048 17.228 1.00 65.56 95 LEU A 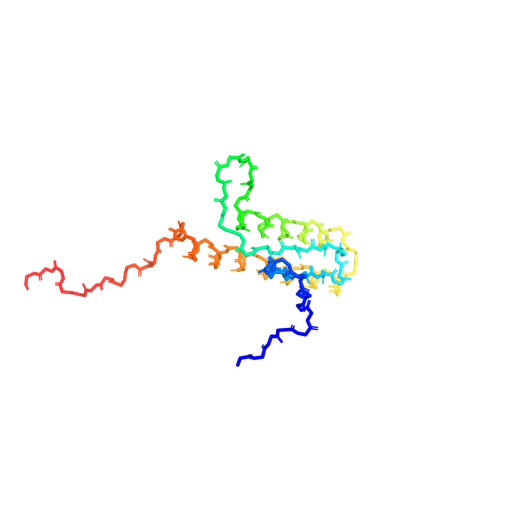C 1
ATOM 727 O O . LEU A 1 95 ? -10.678 -15.151 18.112 1.00 65.56 95 LEU A O 1
ATOM 731 N N . GLN A 1 96 ? -12.828 -15.267 17.444 1.00 57.03 96 GLN A N 1
ATOM 732 C CA . GLN A 1 96 ? -13.314 -15.805 18.699 1.00 57.03 96 GLN A CA 1
ATOM 733 C C . GLN A 1 96 ? -12.661 -17.176 18.836 1.00 57.03 96 GLN A C 1
ATOM 735 O O . GLN A 1 96 ? -12.935 -18.075 18.040 1.00 57.03 96 GLN A O 1
ATOM 740 N N . HIS A 1 97 ? -11.767 -17.332 19.815 1.00 50.06 97 HIS A N 1
ATOM 741 C CA . HIS A 1 97 ? -11.390 -18.661 20.266 1.00 50.06 97 HIS A CA 1
ATOM 742 C C . HIS A 1 97 ? -12.697 -19.339 20.665 1.00 50.06 97 HIS A C 1
ATOM 744 O O . HIS A 1 97 ? -13.309 -18.962 21.665 1.00 50.06 97 HIS A O 1
ATOM 750 N N . GLN A 1 98 ? -13.160 -20.286 19.849 1.00 52.66 98 GLN A N 1
ATOM 751 C CA . GLN A 1 98 ? -14.255 -21.158 20.233 1.00 52.66 98 GLN A CA 1
ATOM 752 C C . GLN A 1 98 ? -13.774 -21.906 21.473 1.00 52.66 98 GLN A C 1
ATOM 754 O O . GLN A 1 98 ? -12.930 -22.797 21.390 1.00 52.66 98 GLN A O 1
ATOM 759 N N . SER A 1 99 ? -14.246 -21.469 22.639 1.00 54.53 99 SER A N 1
ATOM 760 C CA . SER A 1 99 ? -14.043 -22.208 23.875 1.00 54.53 99 SER A CA 1
ATOM 761 C C . SER A 1 99 ? -14.707 -23.575 23.680 1.00 54.53 99 SER A C 1
ATOM 763 O O . SER A 1 99 ? -15.894 -23.600 23.347 1.00 54.53 99 SER A O 1
ATOM 765 N N . PRO A 1 100 ? -13.998 -24.706 23.854 1.00 54.47 100 PRO A N 1
ATOM 766 C CA . PRO A 1 100 ? -14.549 -26.037 23.585 1.00 54.47 100 PRO A CA 1
ATOM 767 C C . PRO A 1 100 ? -15.763 -26.434 24.445 1.00 54.47 100 PRO A C 1
ATOM 769 O O . PRO A 1 100 ? -16.340 -27.487 24.208 1.00 54.47 100 PRO A O 1
ATOM 772 N N . ASN A 1 101 ? -16.171 -25.617 25.420 1.00 58.94 101 ASN A N 1
ATOM 773 C CA . ASN A 1 101 ? -17.175 -25.967 26.431 1.00 58.94 101 ASN A CA 1
ATOM 774 C C . ASN A 1 101 ? -18.502 -25.201 26.267 1.00 58.94 101 ASN A C 1
ATOM 776 O O . ASN A 1 101 ? -19.078 -24.749 27.251 1.00 58.94 101 ASN A O 1
ATOM 780 N N . ALA A 1 102 ? -18.978 -25.000 25.036 1.00 55.09 102 ALA A N 1
ATOM 781 C CA . ALA A 1 102 ? -20.265 -24.337 24.775 1.00 55.09 102 ALA A CA 1
ATOM 782 C C . ALA A 1 102 ? -21.463 -25.303 24.640 1.00 55.09 102 ALA A C 1
ATOM 784 O O . ALA A 1 102 ? -22.529 -24.881 24.197 1.00 55.09 102 ALA A O 1
ATOM 785 N N . LEU A 1 103 ? -21.312 -26.577 25.013 1.00 54.09 103 LEU A N 1
ATOM 786 C CA . LEU A 1 103 ? -22.411 -27.541 25.103 1.00 54.09 103 LEU A CA 1
ATOM 787 C C . LEU A 1 103 ? -22.242 -28.376 26.384 1.00 54.09 103 LEU A C 1
ATOM 789 O O . LEU A 1 103 ? -21.379 -29.245 26.417 1.00 54.09 103 LEU A O 1
ATOM 793 N N . GLU A 1 104 ? -23.077 -28.041 27.374 1.00 39.03 104 GLU A N 1
ATOM 794 C CA . GLU A 1 104 ? -23.441 -28.761 28.619 1.00 39.03 104 GLU A CA 1
ATOM 795 C C . GLU A 1 104 ? -22.361 -29.146 29.646 1.00 39.03 104 GLU A C 1
ATOM 797 O O . GLU A 1 104 ? -21.488 -29.999 29.377 1.00 39.03 104 GLU A O 1
#

Secondary structure (DSSP, 8-state):
-PPPTTEEE-TTS-EEEEEE-TTT--EEEE------S-S-PPPHHHHHHHHHHHHHHHHHH---HHHHHHHHHHHHHHHHHHHHHHHHTTSS-------S----

Sequence (104 aa):
MAAPAHATYLPTGTLINQWRCPVCKNSWQTSAEPANSTDSQLSRSDHLRNNAGHCLTLEHATADDATRKQLRRMGDAWLSLAETQDWLDGATPALQHQSPNALE

pLDDT: mean 71.25, std 19.24, range [35.09, 96.0]

Foldseek 3Di:
DDDPPQFDDDPVRWTWDWDADPLPRDIDTDTPDDDPDDDPDDPPLRVLQVQLVVLCVVLVVDPDPVSNVVSNVSSVVSNVVSVVSCVVVCVDPDPPPPPPPPDD

Organism: NCBI:txid1404864

Radius of gyration: 18.45 Å; chains: 1; bounding box: 39×53×44 Å